Protein AF-A0A348B4P2-F1 (afdb_monomer_lite)

Secondary structure (DSSP, 8-state):
--HHHHHHHHHHTSTTEEEEEEEETTEEEEEEE---S-HHHHHHHHHHHHHHHHHHHHT-GGG-S--EEEEEETTEEEEEETTEEEEEETTT--HHHHHHHHH--

Organism: NCBI:txid1670455

Foldseek 3Di:
DDPVVVLVVLLVPWKFWAWKFFCDPLFTGTPDHDDPDDRVVVSVVQVVCCVVVCVVCVVPVVCPPPFWDWDDDPQWIWTGGNGMIIIGRNVTGPVVSNCCSVVPD

Sequence (105 aa):
MDLQSRKLNEIEAVVGVTAVGLLRERRLEAIWGQFKVDEGRLMDVITRNLEKLKEHAKVTPSLAPFRGFAMVLDDVGLFVYDDLVVLTDAKKVDWDRLVKAVTSS

pLDDT: mean 89.61, std 7.77, range [53.75, 96.94]

Radius of gyration: 13.48 Å; chains: 1; bounding box: 29×36×36 Å

Structure (mmCIF, N/CA/C/O backbone):
data_AF-A0A348B4P2-F1
#
_entry.id   AF-A0A348B4P2-F1
#
loop_
_atom_site.group_PDB
_atom_site.id
_atom_site.type_symbol
_atom_site.label_atom_id
_atom_site.label_alt_id
_atom_site.label_comp_id
_atom_site.label_asym_id
_atom_site.label_entity_id
_atom_site.label_seq_id
_atom_site.pdbx_PDB_ins_code
_atom_site.Cartn_x
_atom_site.Cartn_y
_atom_site.Cartn_z
_atom_site.occupancy
_atom_site.B_iso_or_equiv
_atom_site.auth_seq_id
_atom_site.auth_comp_id
_atom_site.auth_asym_id
_atom_site.auth_atom_id
_atom_site.pdbx_PDB_model_num
ATOM 1 N N . MET A 1 1 ? -6.473 23.940 3.913 1.00 53.75 1 MET A N 1
ATOM 2 C CA . MET A 1 1 ? -6.322 22.475 3.978 1.00 53.75 1 MET A CA 1
ATOM 3 C C . MET A 1 1 ? -5.412 22.092 2.832 1.00 53.75 1 MET A C 1
ATOM 5 O O . MET A 1 1 ? -5.746 22.432 1.702 1.00 53.75 1 MET A O 1
ATOM 9 N N . ASP A 1 2 ? -4.229 21.554 3.119 1.00 68.75 2 ASP A N 1
ATOM 10 C CA . ASP A 1 2 ? -3.282 21.176 2.068 1.00 68.75 2 ASP A CA 1
ATOM 11 C C . ASP A 1 2 ? -3.800 19.960 1.266 1.00 68.75 2 ASP A C 1
ATOM 13 O O . ASP A 1 2 ? -4.723 19.255 1.690 1.00 68.75 2 ASP A O 1
ATOM 17 N N . LEU A 1 3 ? -3.232 19.749 0.077 1.00 57.97 3 LEU A N 1
ATOM 18 C CA . LEU A 1 3 ? -3.636 18.691 -0.852 1.00 57.97 3 LEU A CA 1
ATOM 19 C C . LEU A 1 3 ? -3.421 17.278 -0.272 1.00 57.97 3 LEU A C 1
ATOM 21 O O . LEU A 1 3 ? -4.203 16.375 -0.565 1.00 57.97 3 LEU A O 1
ATOM 25 N N . GLN A 1 4 ? -2.404 17.090 0.575 1.00 68.44 4 GLN A N 1
ATOM 26 C CA . GLN A 1 4 ? -2.087 15.802 1.197 1.00 68.44 4 GLN A CA 1
ATOM 27 C C . GLN A 1 4 ? -3.108 15.447 2.283 1.00 68.44 4 GLN A C 1
ATOM 29 O O . GLN A 1 4 ? -3.613 14.328 2.295 1.00 68.44 4 GLN A O 1
ATOM 34 N N . SER A 1 5 ? -3.499 16.414 3.114 1.00 74.44 5 SER A N 1
ATOM 35 C CA . SER A 1 5 ? -4.538 16.270 4.138 1.00 74.44 5 SER A CA 1
ATOM 36 C C . SER A 1 5 ? -5.891 15.890 3.526 1.00 74.44 5 SER A C 1
ATOM 38 O O . SER A 1 5 ? -6.606 15.043 4.054 1.00 74.44 5 SER A O 1
ATOM 40 N N . ARG A 1 6 ? -6.252 16.480 2.377 1.00 79.38 6 ARG A N 1
ATOM 41 C CA . ARG A 1 6 ? -7.495 16.123 1.674 1.00 79.38 6 ARG A CA 1
ATOM 42 C C . ARG A 1 6 ? -7.448 14.697 1.126 1.00 79.38 6 ARG A C 1
ATOM 44 O O . ARG A 1 6 ? -8.414 13.957 1.279 1.00 79.38 6 ARG A O 1
ATOM 51 N N . LYS A 1 7 ? -6.334 14.323 0.498 1.00 83.31 7 LYS A N 1
ATOM 52 C CA . LYS A 1 7 ? -6.163 12.996 -0.096 1.00 83.31 7 LYS A CA 1
ATOM 53 C C . LYS A 1 7 ? -6.171 11.897 0.963 1.00 83.31 7 LYS A C 1
ATOM 55 O O . LYS A 1 7 ? -6.814 10.870 0.773 1.00 83.31 7 LYS A O 1
ATOM 60 N N . LEU A 1 8 ? -5.527 12.148 2.101 1.00 89.12 8 LEU A N 1
ATOM 61 C CA . LEU A 1 8 ? 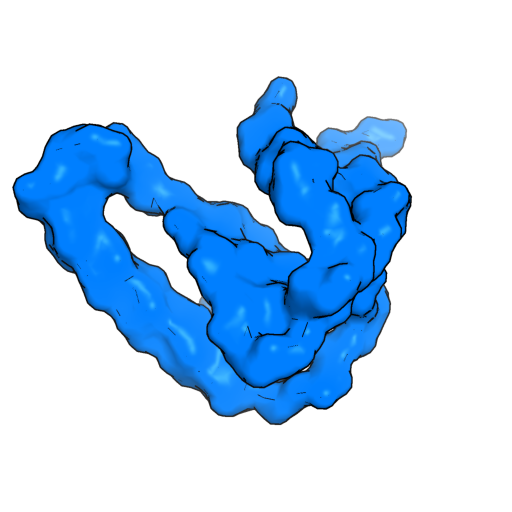-5.572 11.253 3.249 1.00 89.12 8 LEU A CA 1
ATOM 62 C C . LEU A 1 8 ? -7.019 11.033 3.724 1.00 89.12 8 LEU A C 1
ATOM 64 O O . LEU A 1 8 ? -7.442 9.886 3.811 1.00 89.12 8 LEU A O 1
ATOM 68 N N . ASN A 1 9 ? -7.814 12.096 3.901 1.00 90.81 9 ASN A N 1
ATOM 69 C CA . ASN A 1 9 ? -9.227 11.972 4.292 1.00 90.81 9 ASN A CA 1
ATOM 70 C C . ASN A 1 9 ? -10.054 11.128 3.305 1.00 90.81 9 ASN A C 1
ATOM 72 O O . ASN A 1 9 ? -10.930 10.367 3.714 1.00 90.81 9 ASN A O 1
ATOM 76 N N . GLU A 1 10 ? -9.805 11.266 1.999 1.00 93.12 10 GLU A N 1
ATOM 77 C CA . GLU A 1 10 ? -10.504 10.485 0.972 1.00 93.12 10 GLU A CA 1
ATOM 78 C C . GLU A 1 10 ? -10.157 8.991 1.055 1.00 93.12 10 GLU A C 1
ATOM 80 O O . GLU A 1 10 ? -11.043 8.158 0.859 1.00 93.12 10 GLU A O 1
ATOM 85 N N . ILE A 1 11 ? -8.907 8.659 1.395 1.00 93.94 11 ILE A N 1
ATOM 86 C CA . ILE A 1 11 ? -8.428 7.283 1.587 1.00 93.94 11 ILE A CA 1
ATOM 87 C C . ILE A 1 11 ? -8.960 6.695 2.898 1.00 93.94 11 ILE A C 1
ATOM 89 O O . ILE A 1 11 ? -9.474 5.580 2.897 1.00 93.94 11 ILE A O 1
ATOM 93 N N . GLU A 1 12 ? -8.898 7.442 4.001 1.00 93.19 12 GLU A N 1
ATOM 94 C CA . GLU A 1 12 ? -9.435 7.026 5.306 1.00 93.19 12 GLU A CA 1
ATOM 95 C C . GLU A 1 12 ? -10.941 6.736 5.248 1.00 93.19 12 GLU A C 1
ATOM 97 O O . GLU A 1 12 ? -11.442 5.838 5.923 1.00 93.19 12 GLU A O 1
ATOM 102 N N . ALA A 1 13 ? -11.675 7.477 4.413 1.00 94.06 13 ALA A N 1
ATOM 103 C CA . ALA A 1 13 ? -13.107 7.283 4.213 1.00 94.06 13 ALA A CA 1
ATOM 104 C C . ALA A 1 13 ? -13.456 6.016 3.408 1.00 94.06 13 ALA A C 1
ATOM 106 O O . ALA A 1 13 ? -14.642 5.693 3.258 1.00 94.06 13 ALA A O 1
ATOM 107 N N . VAL A 1 14 ? -12.467 5.307 2.854 1.00 95.81 14 VAL A N 1
ATOM 108 C CA . VAL A 1 14 ? -12.695 4.039 2.160 1.00 95.81 14 VAL A CA 1
ATOM 109 C C . VAL A 1 14 ? -12.855 2.923 3.187 1.00 95.81 14 VAL A C 1
ATOM 111 O O . VAL A 1 14 ? -11.953 2.614 3.964 1.00 95.81 14 VAL A O 1
ATOM 114 N N . VAL A 1 15 ? -14.025 2.280 3.166 1.00 94.56 15 VAL A N 1
ATOM 115 C CA . VAL A 1 15 ? -14.307 1.111 4.007 1.00 94.56 15 VAL A CA 1
ATOM 116 C C . VAL A 1 15 ? -13.230 0.057 3.779 1.00 94.56 15 VAL A C 1
ATOM 118 O O . VAL A 1 15 ? -12.872 -0.218 2.640 1.00 94.56 15 VAL A O 1
ATOM 121 N N . GLY A 1 16 ? -12.721 -0.526 4.864 1.00 94.12 16 GLY A N 1
ATOM 122 C CA . GLY A 1 16 ? -11.705 -1.572 4.813 1.00 94.12 16 GLY A CA 1
ATOM 123 C C . GLY A 1 16 ? -10.264 -1.065 4.794 1.00 94.12 16 GLY A C 1
ATOM 124 O O . GLY A 1 16 ? -9.377 -1.892 4.957 1.00 94.12 16 GLY A O 1
ATOM 125 N N . VAL A 1 17 ? -9.993 0.240 4.678 1.00 96.19 17 VAL A N 1
ATOM 126 C CA . VAL A 1 17 ? -8.643 0.784 4.918 1.00 96.19 17 VAL A CA 1
ATOM 127 C C . VAL A 1 17 ? -8.315 0.720 6.414 1.00 96.19 17 VAL A C 1
ATOM 129 O O . VAL A 1 17 ? -9.133 1.081 7.259 1.00 96.19 17 VAL A O 1
ATOM 132 N N . THR A 1 18 ? -7.125 0.220 6.752 1.00 95.31 18 THR A N 1
ATOM 133 C CA . THR A 1 18 ? -6.696 -0.035 8.141 1.00 95.31 18 THR A CA 1
ATOM 134 C C . THR A 1 18 ? -5.456 0.753 8.550 1.00 95.31 18 THR A C 1
ATOM 136 O O . THR A 1 18 ? -5.292 1.043 9.737 1.00 95.31 18 THR A O 1
ATOM 139 N N . ALA A 1 19 ? -4.598 1.117 7.594 1.00 95.31 19 ALA A N 1
ATOM 140 C CA . ALA A 1 19 ? -3.460 1.998 7.826 1.00 95.31 19 ALA A CA 1
ATOM 141 C C . ALA A 1 19 ? -3.008 2.690 6.534 1.00 95.31 19 ALA A C 1
ATOM 143 O O . ALA A 1 19 ? -3.170 2.149 5.439 1.00 95.31 19 ALA A O 1
ATOM 144 N N . VAL A 1 20 ? -2.397 3.864 6.677 1.00 95.38 20 VAL A N 1
ATOM 145 C CA . VAL A 1 20 ? -1.780 4.637 5.594 1.00 95.38 20 VAL A CA 1
ATOM 146 C C . VAL A 1 20 ? -0.400 5.097 6.049 1.00 95.38 20 VAL A C 1
ATOM 148 O O . VAL A 1 20 ? -0.227 5.545 7.184 1.00 95.38 20 VAL A O 1
ATOM 151 N N . GLY A 1 21 ? 0.590 5.005 5.169 1.00 93.62 21 GLY A N 1
ATOM 152 C CA . GLY A 1 21 ? 1.954 5.441 5.439 1.00 93.62 21 GLY A CA 1
ATOM 153 C C . GLY A 1 21 ? 2.700 5.899 4.193 1.00 93.62 21 GLY A C 1
ATOM 154 O O . GLY A 1 21 ? 2.211 5.750 3.072 1.00 93.62 21 GLY A O 1
ATOM 155 N N . LEU A 1 22 ? 3.892 6.452 4.408 1.00 92.19 22 LEU A N 1
ATOM 156 C CA . LEU A 1 22 ? 4.827 6.852 3.361 1.00 92.19 22 LEU A CA 1
ATOM 157 C C . LEU A 1 22 ? 6.081 5.992 3.393 1.00 92.19 22 LEU A C 1
ATOM 159 O O . LEU A 1 22 ? 6.678 5.757 4.442 1.00 92.19 22 LEU A O 1
ATOM 163 N N . LEU A 1 23 ? 6.512 5.586 2.210 1.00 90.12 23 LEU A N 1
ATOM 164 C CA . LEU A 1 23 ? 7.771 4.918 1.969 1.00 90.12 23 LEU A CA 1
ATOM 165 C C . LEU A 1 23 ? 8.870 5.973 1.787 1.00 90.12 23 LEU A C 1
ATOM 167 O O . LEU A 1 23 ? 8.970 6.608 0.737 1.00 90.12 23 LEU A O 1
ATOM 171 N N . ARG A 1 24 ? 9.725 6.147 2.798 1.00 87.62 24 ARG A N 1
ATOM 172 C CA . ARG A 1 24 ? 10.847 7.101 2.771 1.00 87.62 24 ARG A CA 1
ATOM 173 C C . ARG A 1 24 ? 12.135 6.411 3.168 1.00 87.62 24 ARG A C 1
ATOM 175 O O . ARG A 1 24 ? 12.191 5.786 4.215 1.00 87.62 24 ARG A O 1
ATOM 182 N N . GLU A 1 25 ? 13.172 6.508 2.337 1.00 82.31 25 GLU A N 1
ATOM 183 C CA . GLU A 1 25 ? 14.521 6.006 2.662 1.00 82.31 25 GLU A CA 1
ATOM 184 C C . GLU A 1 25 ? 14.542 4.562 3.214 1.00 82.31 25 GLU A C 1
ATOM 186 O O . GLU A 1 25 ? 15.290 4.238 4.134 1.00 82.31 25 GLU A O 1
ATOM 191 N N . ARG A 1 26 ? 13.709 3.678 2.640 1.00 79.25 26 ARG A N 1
ATOM 192 C CA . ARG A 1 26 ? 13.508 2.282 3.088 1.00 79.25 26 ARG A CA 1
ATOM 193 C C . ARG A 1 26 ? 12.898 2.129 4.486 1.00 79.25 26 ARG A C 1
ATOM 195 O O . ARG A 1 26 ? 13.114 1.117 5.147 1.00 79.25 26 ARG A O 1
ATOM 202 N N . ARG A 1 27 ? 12.118 3.106 4.920 1.00 85.94 27 ARG A N 1
ATOM 203 C CA . ARG A 1 27 ? 11.299 3.048 6.128 1.00 85.94 27 ARG A CA 1
ATOM 204 C C . ARG A 1 27 ? 9.853 3.327 5.782 1.00 85.94 27 ARG A C 1
ATOM 206 O O . ARG A 1 27 ? 9.569 4.017 4.799 1.00 85.94 27 ARG A O 1
ATOM 213 N N . LEU A 1 28 ? 8.969 2.791 6.610 1.00 89.44 28 LEU A N 1
ATOM 214 C CA . LEU A 1 28 ? 7.546 3.028 6.508 1.00 89.44 28 LEU A CA 1
ATOM 215 C C . LEU A 1 28 ? 7.116 3.985 7.616 1.00 89.44 28 LEU A C 1
ATOM 217 O O . LEU A 1 28 ? 7.037 3.622 8.785 1.00 89.44 28 LEU A O 1
ATOM 221 N N . GLU A 1 29 ? 6.845 5.228 7.242 1.00 90.81 29 GLU A N 1
ATOM 222 C CA . GLU A 1 29 ? 6.343 6.241 8.162 1.00 90.81 29 GLU A CA 1
ATOM 223 C C . GLU A 1 29 ? 4.815 6.181 8.182 1.00 90.81 29 GLU A C 1
ATOM 225 O O . GLU A 1 29 ? 4.159 6.530 7.201 1.00 90.81 29 GLU A O 1
ATOM 230 N N . ALA A 1 30 ? 4.231 5.706 9.282 1.00 90.06 30 ALA A N 1
ATOM 231 C CA . ALA A 1 30 ? 2.782 5.680 9.431 1.00 90.06 30 ALA A CA 1
ATOM 232 C C . ALA A 1 30 ? 2.228 7.109 9.548 1.00 90.06 30 ALA A C 1
ATOM 234 O O . ALA A 1 30 ? 2.641 7.868 10.421 1.00 90.06 30 ALA A O 1
ATOM 235 N N . ILE A 1 31 ? 1.264 7.451 8.691 1.00 92.38 31 ILE A N 1
ATOM 236 C CA . ILE A 1 31 ? 0.528 8.720 8.753 1.00 92.38 31 ILE A CA 1
ATOM 237 C C . ILE A 1 31 ? -0.796 8.524 9.498 1.00 92.38 31 ILE A C 1
ATOM 239 O O . ILE A 1 31 ? -1.210 9.383 10.272 1.00 92.38 31 ILE A O 1
ATOM 243 N N . TRP A 1 32 ? -1.459 7.386 9.270 1.00 93.56 32 TRP A N 1
ATOM 244 C CA . TRP A 1 32 ? -2.749 7.064 9.871 1.00 93.56 32 TRP A CA 1
ATOM 245 C C . TRP A 1 32 ? -2.896 5.567 10.140 1.00 93.56 32 TRP A C 1
ATOM 247 O O . TRP A 1 32 ? -2.398 4.724 9.391 1.00 93.56 32 TRP A O 1
ATOM 257 N N . GLY A 1 33 ? -3.638 5.235 11.197 1.00 90.25 33 GLY A N 1
ATOM 258 C CA . GLY A 1 33 ? -3.879 3.857 11.608 1.00 90.25 33 GLY A CA 1
ATOM 259 C C . GLY A 1 33 ? -2.637 3.188 12.199 1.00 90.25 33 GLY A C 1
ATOM 260 O O . GLY A 1 33 ? -1.667 3.838 12.586 1.00 90.25 33 GLY A O 1
ATOM 261 N N . GLN A 1 34 ? -2.687 1.863 12.316 1.00 86.62 34 GLN A N 1
ATOM 262 C CA . GLN A 1 34 ? -1.574 1.068 12.834 1.00 86.62 34 GLN A CA 1
ATOM 263 C C . GLN A 1 34 ? -1.290 -0.106 11.909 1.00 86.62 34 GLN A C 1
ATOM 265 O O . GLN A 1 34 ? -2.167 -0.927 11.633 1.00 86.62 34 GLN A O 1
ATOM 270 N N . PHE A 1 35 ? -0.032 -0.225 11.498 1.00 83.12 35 PHE A N 1
ATOM 271 C CA . PHE A 1 35 ? 0.471 -1.390 10.787 1.00 83.12 35 PHE A CA 1
ATOM 272 C C . PHE A 1 35 ? 0.585 -2.552 11.782 1.00 83.12 35 PHE A C 1
ATOM 274 O O . PHE A 1 35 ? 1.579 -2.693 12.486 1.00 83.12 35 PHE A O 1
ATOM 281 N N . LYS A 1 36 ? -0.454 -3.391 11.869 1.00 83.31 36 LYS A N 1
ATOM 282 C CA . LYS A 1 36 ? -0.468 -4.610 12.704 1.00 83.31 36 LYS A CA 1
ATOM 283 C C . LYS A 1 36 ? 0.268 -5.778 12.033 1.00 83.31 36 LYS A C 1
ATOM 285 O O . LYS A 1 36 ? -0.185 -6.917 12.078 1.00 83.31 36 LYS A O 1
ATOM 290 N N . VAL A 1 37 ? 1.377 -5.477 11.371 1.00 82.50 37 VAL A N 1
ATOM 291 C CA . VAL A 1 37 ? 2.227 -6.425 10.648 1.00 82.50 37 VAL A CA 1
ATOM 292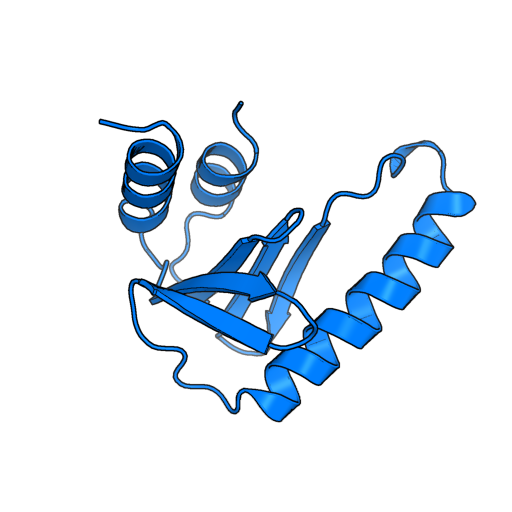 C C . VAL A 1 37 ? 3.683 -6.143 10.997 1.00 82.50 37 VAL A C 1
ATOM 294 O O . VAL A 1 37 ? 4.023 -5.044 11.425 1.00 82.50 37 VAL A O 1
ATOM 297 N N . ASP A 1 38 ? 4.547 -7.136 10.817 1.00 87.75 38 ASP A N 1
ATOM 298 C CA . ASP A 1 38 ? 5.987 -6.945 10.976 1.00 87.75 38 ASP A CA 1
ATOM 299 C C . ASP A 1 38 ? 6.510 -5.993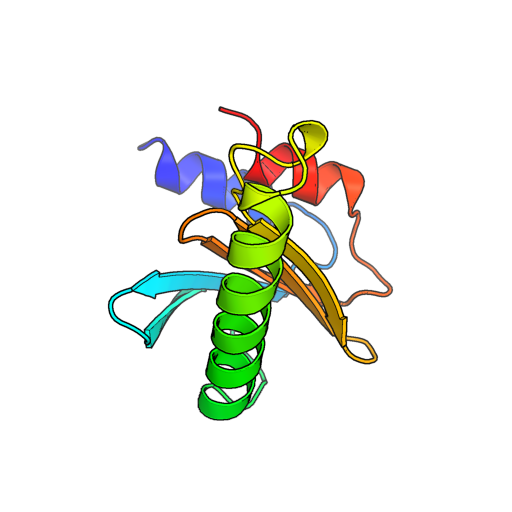 9.885 1.00 87.75 38 ASP A C 1
ATOM 301 O O . ASP A 1 38 ? 6.429 -6.303 8.693 1.00 87.75 38 ASP A O 1
ATOM 305 N N . GLU A 1 39 ? 7.013 -4.822 10.292 1.00 86.31 39 GLU A N 1
ATOM 306 C CA . GLU A 1 39 ? 7.475 -3.775 9.371 1.00 86.31 39 GLU A CA 1
ATOM 307 C C . GLU A 1 39 ? 8.617 -4.271 8.479 1.00 86.31 39 GLU A C 1
ATOM 309 O O . GLU A 1 39 ? 8.606 -4.011 7.278 1.00 86.31 39 GLU A O 1
ATOM 314 N N . GLY A 1 40 ? 9.564 -5.040 9.026 1.00 89.00 40 GLY A N 1
ATOM 315 C CA . GLY A 1 40 ? 10.690 -5.581 8.262 1.00 89.00 40 GLY A CA 1
ATOM 316 C C . GLY A 1 40 ? 10.220 -6.506 7.141 1.00 89.00 40 GLY A C 1
ATOM 317 O O . GLY A 1 40 ? 10.595 -6.333 5.981 1.00 89.00 40 GLY A O 1
ATOM 318 N N . ARG A 1 41 ? 9.314 -7.437 7.455 1.00 89.31 41 ARG A N 1
ATOM 319 C CA . ARG A 1 41 ? 8.699 -8.321 6.457 1.00 89.31 41 ARG A CA 1
ATOM 320 C C . ARG A 1 41 ? 7.886 -7.545 5.428 1.00 89.31 41 ARG A C 1
ATOM 322 O O . ARG A 1 41 ? 7.967 -7.864 4.242 1.00 89.31 41 ARG A O 1
ATOM 329 N N . LEU A 1 42 ? 7.112 -6.545 5.851 1.00 89.56 42 LEU A N 1
ATOM 330 C CA . LEU A 1 42 ? 6.329 -5.714 4.936 1.00 89.56 42 LEU A CA 1
ATOM 331 C C . LEU A 1 42 ? 7.243 -4.945 3.973 1.00 89.56 42 LEU A C 1
ATOM 333 O O . LEU A 1 42 ? 7.022 -4.968 2.763 1.00 89.56 42 LEU A O 1
ATOM 337 N N . MET A 1 43 ? 8.305 -4.332 4.489 1.00 91.75 43 MET A N 1
ATOM 338 C CA . MET A 1 43 ? 9.305 -3.613 3.701 1.00 91.75 43 MET A CA 1
ATOM 339 C C . MET A 1 43 ? 10.022 -4.521 2.703 1.00 91.75 43 MET A C 1
ATOM 341 O O . MET A 1 43 ? 10.223 -4.133 1.548 1.00 91.75 43 MET A O 1
ATOM 345 N N . ASP A 1 44 ? 10.350 -5.747 3.106 1.00 92.25 44 ASP A N 1
ATOM 346 C CA . ASP A 1 44 ? 10.933 -6.749 2.220 1.00 92.25 44 ASP A CA 1
ATOM 347 C C . ASP A 1 44 ? 9.969 -7.170 1.103 1.00 92.25 44 ASP A C 1
ATOM 349 O O . ASP A 1 44 ? 10.396 -7.429 -0.026 1.00 92.25 44 ASP A O 1
ATOM 353 N N . VAL A 1 45 ? 8.672 -7.290 1.399 1.00 92.12 45 VAL A N 1
ATOM 354 C CA . VAL A 1 45 ? 7.642 -7.593 0.395 1.00 92.12 45 VAL A CA 1
ATOM 355 C C . VAL A 1 45 ? 7.494 -6.424 -0.574 1.00 92.12 45 VAL A C 1
ATOM 357 O O . VAL A 1 45 ? 7.548 -6.642 -1.785 1.00 92.12 45 VAL A O 1
ATOM 360 N N . ILE A 1 46 ? 7.361 -5.196 -0.071 1.00 93.31 46 ILE A N 1
ATOM 361 C CA . ILE A 1 46 ? 7.210 -3.993 -0.897 1.00 93.31 46 ILE A CA 1
ATOM 362 C C . ILE A 1 46 ? 8.413 -3.837 -1.825 1.00 93.31 46 ILE A C 1
ATOM 364 O O . ILE A 1 46 ? 8.250 -3.763 -3.042 1.00 93.31 46 ILE A O 1
ATOM 368 N N . THR A 1 47 ? 9.624 -3.855 -1.268 1.00 91.88 47 THR A N 1
ATOM 369 C CA . THR A 1 47 ? 10.855 -3.592 -2.023 1.00 91.88 47 THR A CA 1
ATOM 370 C C . THR A 1 47 ? 11.070 -4.632 -3.120 1.00 91.88 47 THR A C 1
ATOM 372 O O . THR A 1 47 ? 11.262 -4.272 -4.282 1.00 91.88 47 THR A O 1
ATOM 375 N N . ARG A 1 48 ? 10.943 -5.927 -2.794 1.00 92.75 48 ARG A N 1
ATOM 376 C CA . ARG A 1 48 ? 11.125 -7.008 -3.777 1.00 92.75 48 ARG A CA 1
ATOM 377 C C . ARG A 1 48 ? 10.097 -6.958 -4.906 1.00 92.75 48 ARG A C 1
ATOM 379 O O . ARG A 1 48 ? 10.439 -7.275 -6.045 1.00 92.75 48 ARG A O 1
ATOM 386 N N . ASN A 1 49 ? 8.847 -6.595 -4.611 1.00 93.62 49 ASN A N 1
ATOM 387 C CA . ASN A 1 49 ? 7.811 -6.478 -5.639 1.00 93.62 49 ASN A CA 1
ATOM 388 C C . ASN A 1 49 ? 7.998 -5.222 -6.498 1.00 93.62 49 ASN A C 1
ATOM 390 O O . ASN A 1 49 ? 7.903 -5.328 -7.719 1.00 93.62 49 ASN A O 1
ATOM 394 N N . LEU A 1 50 ? 8.337 -4.071 -5.904 1.00 91.50 50 LEU A N 1
ATOM 395 C CA . LEU A 1 50 ? 8.650 -2.850 -6.656 1.00 91.50 50 LEU A CA 1
ATOM 396 C C . LEU A 1 50 ? 9.798 -3.074 -7.637 1.00 91.50 50 LEU A C 1
ATOM 398 O O . LEU A 1 50 ? 9.670 -2.712 -8.802 1.00 91.50 50 LEU A O 1
ATOM 402 N N . GLU A 1 51 ? 10.898 -3.687 -7.193 1.00 91.81 51 GLU A N 1
ATOM 403 C CA . GLU A 1 51 ? 12.050 -3.970 -8.054 1.00 91.81 51 GLU A CA 1
ATOM 404 C C . GLU A 1 51 ? 11.652 -4.858 -9.239 1.00 91.81 51 GLU A C 1
ATOM 406 O O . GLU A 1 51 ? 11.853 -4.479 -10.392 1.00 91.81 51 GLU A O 1
ATOM 411 N N . LYS A 1 52 ? 11.003 -6.000 -8.976 1.00 92.56 52 LYS A N 1
ATOM 412 C CA . LYS A 1 52 ? 10.583 -6.941 -10.028 1.00 92.56 52 LYS A CA 1
ATOM 413 C C . LYS A 1 52 ? 9.599 -6.326 -11.020 1.00 92.56 52 LYS A C 1
ATOM 415 O O . LYS A 1 52 ? 9.768 -6.486 -12.228 1.00 92.56 52 LYS A O 1
ATOM 420 N N . LEU A 1 53 ? 8.570 -5.637 -10.528 1.00 92.19 53 LEU A N 1
ATOM 421 C CA . LEU A 1 53 ? 7.536 -5.048 -11.379 1.00 92.19 53 LEU A CA 1
ATOM 422 C C . LEU A 1 53 ? 8.070 -3.855 -12.171 1.00 92.19 53 LEU A C 1
ATOM 424 O O . LEU A 1 53 ? 7.719 -3.700 -13.338 1.00 92.19 53 LEU A O 1
ATOM 428 N N . LYS A 1 54 ? 8.978 -3.062 -11.589 1.00 91.19 54 LYS A N 1
ATOM 429 C CA . LYS A 1 54 ? 9.661 -1.983 -12.304 1.00 91.19 54 LYS A CA 1
ATOM 430 C C . LYS A 1 54 ? 10.532 -2.524 -13.433 1.00 91.19 54 LYS A C 1
ATOM 432 O O . LYS A 1 54 ? 10.487 -1.970 -14.526 1.00 91.19 54 LYS A O 1
ATOM 437 N N . GLU A 1 55 ? 11.283 -3.604 -13.210 1.00 92.44 55 GLU A N 1
ATOM 438 C CA . GLU A 1 55 ? 12.033 -4.268 -14.287 1.00 92.44 55 GLU A CA 1
ATOM 439 C C . GLU A 1 55 ? 11.099 -4.809 -15.379 1.00 92.44 55 GLU A C 1
ATOM 441 O O . GLU A 1 55 ? 11.344 -4.592 -16.565 1.00 92.44 55 GLU A O 1
ATOM 446 N N . HIS A 1 56 ? 9.983 -5.439 -15.003 1.00 90.31 56 HIS A N 1
ATOM 447 C CA . HIS A 1 56 ? 9.003 -5.943 -15.966 1.00 90.31 56 HIS A CA 1
ATOM 448 C C . HIS A 1 56 ? 8.321 -4.826 -16.778 1.00 90.31 56 HIS A C 1
ATOM 450 O O . HIS A 1 56 ? 8.086 -4.971 -17.980 1.00 90.31 56 HIS A O 1
ATOM 456 N N . ALA A 1 57 ? 8.044 -3.681 -16.154 1.00 91.38 57 ALA A N 1
ATOM 457 C CA . ALA A 1 57 ? 7.442 -2.532 -16.819 1.00 91.38 57 ALA A CA 1
ATOM 458 C C . ALA A 1 57 ? 8.374 -1.881 -17.853 1.00 91.38 57 ALA A C 1
ATOM 460 O O . ALA A 1 57 ? 7.889 -1.340 -18.843 1.00 91.38 57 ALA A O 1
ATOM 461 N N . LYS A 1 58 ? 9.705 -1.980 -17.694 1.00 89.94 58 LYS A N 1
ATOM 462 C CA . LYS A 1 58 ? 10.663 -1.487 -18.707 1.00 89.94 58 LYS A CA 1
ATOM 463 C C . LYS A 1 58 ? 10.513 -2.192 -20.054 1.00 89.94 58 LYS A C 1
ATOM 465 O O . LYS A 1 58 ? 10.810 -1.596 -21.083 1.00 89.94 58 LYS A O 1
ATOM 470 N N . VAL A 1 59 ? 10.079 -3.453 -20.043 1.00 93.00 59 VAL A N 1
ATOM 471 C CA . VAL A 1 59 ? 9.903 -4.273 -21.252 1.00 93.00 59 VAL A CA 1
ATOM 472 C C . VAL A 1 59 ? 8.439 -4.395 -21.686 1.00 93.00 59 VAL A C 1
ATOM 474 O O . VAL A 1 59 ? 8.159 -5.017 -22.706 1.00 93.00 59 VAL A O 1
ATOM 477 N N . THR A 1 60 ? 7.509 -3.777 -20.948 1.00 90.75 60 THR A N 1
ATOM 478 C CA . THR A 1 60 ? 6.063 -3.850 -21.199 1.00 90.75 60 THR A CA 1
ATOM 479 C C . THR A 1 60 ? 5.488 -2.436 -21.330 1.00 90.75 60 THR A C 1
ATOM 481 O O . THR A 1 60 ? 5.134 -1.827 -20.319 1.00 90.75 60 THR A O 1
ATOM 484 N N . PRO A 1 61 ? 5.359 -1.891 -22.557 1.00 86.62 61 PRO A N 1
ATOM 485 C CA . PRO A 1 61 ? 4.993 -0.487 -22.773 1.00 86.62 61 PRO A CA 1
ATOM 486 C C . PRO A 1 61 ? 3.679 -0.056 -22.112 1.00 86.62 61 PRO A C 1
ATOM 488 O O . PRO A 1 61 ? 3.571 1.074 -21.650 1.00 86.62 61 PRO A O 1
ATOM 491 N N . SER A 1 62 ? 2.693 -0.954 -22.012 1.00 87.50 62 SER A N 1
ATOM 492 C CA . SER A 1 62 ? 1.396 -0.674 -21.379 1.00 87.50 62 SER A CA 1
ATOM 493 C C . SER A 1 62 ? 1.468 -0.457 -19.864 1.00 87.50 62 SER A C 1
ATOM 495 O O . SER A 1 62 ? 0.488 -0.018 -19.271 1.00 87.50 62 SER A O 1
ATOM 497 N N . LEU A 1 63 ? 2.596 -0.787 -19.231 1.00 82.31 63 LEU A N 1
ATOM 498 C CA . LEU A 1 63 ? 2.828 -0.622 -17.794 1.00 82.31 63 LEU A CA 1
ATOM 499 C C . LEU A 1 63 ? 3.721 0.585 -17.477 1.00 82.31 63 LEU A C 1
ATOM 501 O O . LEU A 1 63 ? 4.013 0.827 -16.307 1.00 82.31 63 LEU A O 1
ATOM 505 N N . ALA A 1 64 ? 4.174 1.330 -18.490 1.00 81.62 64 ALA A N 1
ATOM 506 C CA . ALA A 1 64 ? 5.017 2.504 -18.316 1.00 81.62 64 ALA A CA 1
ATOM 507 C C . ALA A 1 64 ? 4.176 3.804 -18.336 1.00 81.62 64 ALA A C 1
ATOM 509 O O . ALA A 1 64 ? 3.399 4.004 -19.269 1.00 81.62 64 ALA A O 1
ATOM 510 N N . PRO A 1 65 ? 4.349 4.725 -17.365 1.00 86.50 65 PRO A N 1
ATOM 511 C CA . PRO A 1 65 ? 5.229 4.618 -16.202 1.00 86.50 65 PRO A CA 1
ATOM 512 C C . PRO A 1 65 ? 4.647 3.699 -15.116 1.00 86.50 65 PRO A C 1
ATOM 514 O O . PRO A 1 65 ? 3.485 3.826 -14.733 1.00 86.50 65 PRO A O 1
ATOM 517 N N . PHE A 1 66 ? 5.485 2.818 -14.562 1.00 90.12 66 PHE A N 1
ATOM 518 C CA . PHE A 1 66 ? 5.102 2.006 -13.409 1.00 90.12 66 PHE A CA 1
ATOM 519 C C . PHE A 1 66 ? 5.074 2.885 -12.165 1.00 90.12 66 PHE A C 1
ATOM 521 O O . PHE A 1 66 ? 6.115 3.390 -11.741 1.00 90.12 66 PHE A O 1
ATOM 528 N N . ARG A 1 67 ? 3.883 3.061 -11.594 1.00 91.31 67 ARG A N 1
ATOM 529 C CA . ARG A 1 67 ? 3.683 3.883 -10.395 1.00 91.31 67 ARG A CA 1
ATOM 530 C C . ARG A 1 67 ? 3.431 3.078 -9.138 1.00 91.31 67 ARG A C 1
ATOM 532 O O . ARG A 1 67 ? 3.565 3.617 -8.053 1.00 91.31 67 ARG A O 1
ATOM 539 N N . GLY A 1 68 ? 3.089 1.803 -9.244 1.00 92.56 68 GLY A N 1
ATOM 540 C CA . GLY A 1 68 ? 2.702 1.055 -8.064 1.00 92.56 68 GLY A CA 1
ATOM 541 C C . GLY A 1 68 ? 2.038 -0.269 -8.371 1.00 92.56 68 GLY A C 1
ATOM 542 O O . GLY A 1 68 ? 1.932 -0.682 -9.525 1.00 92.56 68 GLY A O 1
ATOM 543 N N . PHE A 1 69 ? 1.590 -0.934 -7.317 1.00 93.94 69 PHE A N 1
ATOM 544 C CA . PHE A 1 69 ? 0.921 -2.221 -7.395 1.00 93.94 69 PHE A CA 1
ATOM 545 C C . PHE A 1 69 ? -0.053 -2.393 -6.232 1.00 93.94 69 PHE A C 1
ATOM 547 O O . PHE A 1 69 ? 0.078 -1.771 -5.180 1.00 93.94 69 PHE A O 1
ATOM 554 N N . ALA A 1 70 ? -1.010 -3.291 -6.426 1.00 94.25 70 ALA A N 1
ATOM 555 C CA . ALA A 1 70 ? -1.889 -3.780 -5.379 1.00 94.25 70 ALA A CA 1
ATOM 556 C C . ALA A 1 70 ? -1.696 -5.289 -5.245 1.00 94.25 70 ALA A C 1
ATOM 558 O O . ALA A 1 70 ? -1.513 -5.981 -6.248 1.00 94.25 70 ALA A O 1
ATOM 559 N N . MET A 1 71 ? -1.738 -5.808 -4.024 1.00 94.25 71 MET A N 1
ATOM 560 C CA . MET A 1 71 ? -1.707 -7.244 -3.776 1.00 94.25 71 MET A CA 1
ATOM 561 C C . MET A 1 71 ? -2.523 -7.624 -2.545 1.00 94.25 71 MET A C 1
ATOM 563 O O . MET A 1 71 ? -2.709 -6.819 -1.637 1.00 94.25 71 MET A O 1
ATOM 567 N N . VAL A 1 72 ? -2.970 -8.876 -2.505 1.00 93.31 72 VAL A N 1
ATOM 568 C CA . VAL A 1 72 ? -3.612 -9.480 -1.334 1.00 93.31 72 VAL A CA 1
ATOM 569 C C . VAL A 1 72 ? -2.662 -10.517 -0.743 1.00 93.31 72 VAL A C 1
ATOM 571 O O . VAL A 1 72 ? -2.158 -11.383 -1.458 1.00 93.31 72 VAL A O 1
ATOM 574 N N . LEU A 1 73 ? -2.402 -10.394 0.554 1.00 88.88 73 LEU A N 1
ATOM 575 C CA . LEU A 1 73 ? -1.582 -11.272 1.378 1.00 88.88 73 LEU A CA 1
ATOM 576 C C . LEU A 1 73 ? -2.499 -11.851 2.460 1.00 88.88 73 LEU A C 1
ATOM 578 O O . LEU A 1 73 ? -2.780 -11.185 3.453 1.00 88.88 73 LEU A O 1
ATOM 582 N N . ASP A 1 74 ? -3.003 -13.062 2.231 1.00 87.25 74 ASP A N 1
ATOM 583 C CA . ASP A 1 74 ? -4.044 -13.695 3.048 1.00 87.25 74 ASP A CA 1
ATOM 584 C C . ASP A 1 74 ? -5.323 -12.841 3.148 1.00 87.25 74 ASP A C 1
ATOM 586 O O . ASP A 1 74 ? -6.114 -12.789 2.205 1.00 87.25 74 ASP A O 1
ATOM 590 N N . ASP A 1 75 ? -5.552 -12.180 4.280 1.00 91.19 75 ASP A N 1
ATOM 591 C CA . ASP A 1 75 ? -6.677 -11.275 4.527 1.00 91.19 75 ASP A CA 1
ATOM 592 C C . ASP A 1 75 ? -6.274 -9.792 4.558 1.00 91.19 75 ASP A C 1
ATOM 594 O O . ASP A 1 75 ? -7.134 -8.921 4.708 1.00 91.19 75 ASP A O 1
ATOM 598 N N . VAL A 1 76 ? -4.991 -9.490 4.343 1.00 92.69 76 VAL A N 1
ATOM 599 C CA . VAL A 1 76 ? -4.459 -8.129 4.278 1.00 92.69 76 VAL A CA 1
ATOM 600 C C . VAL A 1 76 ? -4.285 -7.713 2.825 1.00 92.69 76 VAL A C 1
ATOM 602 O O . VAL A 1 76 ? -3.585 -8.360 2.049 1.00 92.69 76 VAL A O 1
ATOM 605 N N . GLY A 1 77 ? -4.890 -6.597 2.437 1.00 94.94 77 GLY A N 1
ATOM 606 C CA . GLY A 1 77 ? -4.613 -5.970 1.152 1.00 94.94 77 GLY A CA 1
ATOM 607 C C . GLY A 1 77 ? -3.538 -4.901 1.308 1.00 94.94 77 GLY A C 1
ATOM 608 O O . GLY A 1 77 ? -3.597 -4.097 2.236 1.00 94.94 77 GLY A O 1
ATOM 609 N N . LEU A 1 78 ? -2.577 -4.884 0.393 1.00 95.44 78 LEU A N 1
ATOM 610 C CA . LEU A 1 78 ? -1.490 -3.918 0.312 1.00 95.44 78 LEU A CA 1
ATOM 611 C C . LEU A 1 78 ? -1.608 -3.158 -1.008 1.00 95.44 78 LEU A C 1
ATOM 613 O O . LEU A 1 78 ? -1.579 -3.765 -2.077 1.00 95.44 78 LEU A O 1
ATOM 617 N N . PHE A 1 79 ? -1.701 -1.837 -0.931 1.00 95.88 79 PHE A N 1
ATOM 618 C CA . PHE A 1 79 ? -1.677 -0.949 -2.085 1.00 95.88 79 PHE A CA 1
ATOM 619 C C . PHE A 1 79 ? -0.478 -0.012 -1.970 1.00 95.88 79 PHE A C 1
ATOM 621 O O . PHE A 1 79 ? -0.341 0.696 -0.976 1.00 95.88 79 PHE A O 1
ATOM 628 N N . VAL A 1 80 ? 0.391 -0.010 -2.975 1.00 94.56 80 VAL A N 1
ATOM 629 C CA . VAL A 1 80 ? 1.562 0.866 -3.048 1.00 94.56 80 VAL A CA 1
ATOM 630 C C . VAL A 1 80 ? 1.446 1.709 -4.304 1.00 94.56 80 VAL A C 1
ATOM 632 O O . VAL A 1 80 ? 1.263 1.154 -5.385 1.00 94.56 80 VAL A O 1
ATOM 635 N N . TYR A 1 81 ? 1.560 3.029 -4.180 1.00 93.50 81 TYR A N 1
ATOM 636 C CA . TYR A 1 81 ? 1.513 3.945 -5.317 1.00 93.50 81 TYR A CA 1
ATOM 637 C C . TYR A 1 81 ? 2.391 5.168 -5.061 1.00 93.50 81 TYR A C 1
ATOM 639 O O . TYR 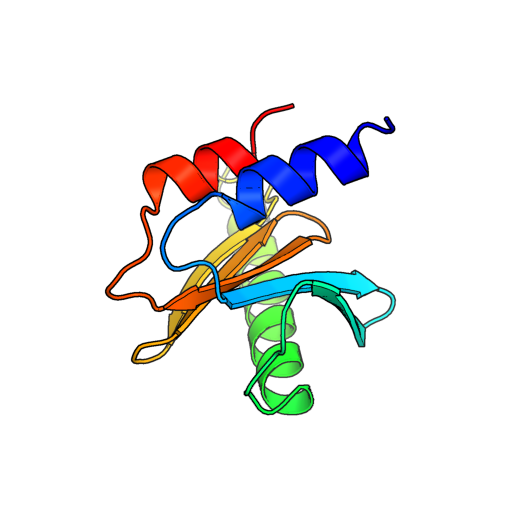A 1 81 ? 2.158 5.928 -4.126 1.00 93.50 81 TYR A O 1
ATOM 647 N N . ASP A 1 82 ? 3.407 5.323 -5.902 1.00 91.44 82 ASP A N 1
ATOM 648 C CA . ASP A 1 82 ? 4.580 6.165 -5.698 1.00 91.44 82 ASP A CA 1
ATOM 649 C C . ASP A 1 82 ? 5.234 5.899 -4.334 1.00 91.44 82 ASP A C 1
ATOM 651 O O . ASP A 1 82 ? 5.837 4.843 -4.136 1.00 91.44 82 ASP A O 1
ATOM 655 N N . ASP A 1 83 ? 5.119 6.839 -3.400 1.00 91.19 83 ASP A N 1
ATOM 656 C CA . ASP A 1 83 ? 5.599 6.743 -2.026 1.00 91.19 83 ASP A CA 1
ATOM 657 C C . ASP A 1 83 ? 4.494 6.363 -1.032 1.00 91.19 83 ASP A C 1
ATOM 659 O O . ASP A 1 83 ? 4.790 6.112 0.131 1.00 91.19 83 ASP A O 1
ATOM 663 N N . LEU A 1 84 ? 3.233 6.277 -1.453 1.00 93.62 84 LEU A N 1
ATOM 664 C CA . LEU A 1 84 ? 2.125 5.951 -0.566 1.00 93.62 84 LEU A CA 1
ATOM 665 C C . LEU A 1 84 ? 1.974 4.439 -0.388 1.00 93.62 84 LEU A C 1
ATOM 667 O O . LEU A 1 84 ? 1.975 3.679 -1.357 1.00 93.62 84 LEU A O 1
ATOM 671 N N . VAL A 1 85 ? 1.756 4.016 0.854 1.00 94.50 85 VAL A N 1
ATOM 672 C CA . VAL A 1 85 ? 1.438 2.638 1.231 1.00 94.50 85 VAL A CA 1
ATOM 673 C C . VAL A 1 85 ? 0.118 2.628 1.990 1.00 94.50 85 VAL A C 1
ATOM 675 O O . VAL A 1 85 ? -0.034 3.328 2.989 1.00 94.50 85 VAL A O 1
ATOM 678 N N . VAL A 1 86 ? -0.831 1.811 1.546 1.00 95.81 86 VAL A N 1
ATOM 679 C CA . VAL A 1 86 ? -2.128 1.618 2.200 1.00 95.81 86 VAL A CA 1
ATOM 680 C C . VAL A 1 86 ? -2.295 0.145 2.544 1.00 95.81 86 VAL A C 1
ATOM 682 O O . VAL A 1 86 ? -2.164 -0.721 1.676 1.00 95.81 86 VAL A O 1
ATOM 685 N N . LEU A 1 87 ? -2.595 -0.136 3.811 1.00 95.69 87 LEU A N 1
ATOM 686 C CA . LEU A 1 87 ? -3.058 -1.448 4.248 1.00 95.69 87 LEU A CA 1
ATOM 687 C C . LEU A 1 87 ? -4.568 -1.464 4.395 1.00 95.69 87 LEU A C 1
ATOM 689 O O . LEU A 1 87 ? -5.201 -0.476 4.772 1.00 95.69 87 LEU A O 1
ATOM 693 N N . THR A 1 88 ? -5.134 -2.625 4.102 1.00 96.19 88 THR A N 1
ATOM 694 C CA . THR A 1 88 ? -6.573 -2.838 4.057 1.00 96.19 88 THR A CA 1
ATOM 695 C C . THR A 1 88 ? -6.931 -4.220 4.598 1.00 96.19 88 THR A C 1
ATOM 697 O O . THR A 1 88 ? -6.106 -5.133 4.592 1.00 96.19 88 THR A O 1
ATOM 700 N N . ASP A 1 89 ? -8.169 -4.386 5.049 1.00 95.50 89 ASP A N 1
ATOM 701 C CA . ASP A 1 89 ? -8.830 -5.686 5.149 1.00 95.50 89 ASP A CA 1
ATOM 702 C C . ASP A 1 89 ? -9.302 -6.067 3.739 1.00 95.50 89 ASP A C 1
ATOM 704 O O . ASP A 1 89 ? -10.272 -5.503 3.220 1.00 95.50 89 ASP A O 1
ATOM 708 N N . ALA A 1 90 ? -8.607 -7.017 3.109 1.00 94.75 90 ALA A N 1
ATOM 709 C CA . ALA A 1 90 ? -8.820 -7.379 1.708 1.00 94.75 90 ALA A CA 1
ATOM 710 C C . ALA A 1 90 ? -10.241 -7.889 1.424 1.00 94.75 90 ALA A C 1
ATOM 712 O O . ALA A 1 90 ? -10.693 -7.841 0.280 1.00 94.75 90 ALA A O 1
ATOM 713 N N . LYS A 1 91 ? -10.948 -8.378 2.453 1.00 94.56 91 LYS A N 1
ATOM 714 C CA . LYS A 1 91 ? -12.313 -8.912 2.335 1.00 94.56 91 LYS A CA 1
ATOM 715 C C . LYS A 1 91 ? -13.380 -7.827 2.431 1.00 94.56 91 LYS A C 1
ATOM 717 O O . LYS A 1 91 ? -14.524 -8.080 2.061 1.00 94.56 91 LYS A O 1
ATOM 722 N N . LYS A 1 92 ? -13.036 -6.655 2.967 1.00 96.12 92 LYS A N 1
ATOM 723 C CA . LYS A 1 92 ? -13.981 -5.552 3.206 1.00 96.12 92 LYS A CA 1
ATOM 724 C C . LYS A 1 92 ? -13.718 -4.332 2.343 1.00 96.12 92 LYS A C 1
ATOM 726 O O . LYS A 1 92 ? -14.594 -3.475 2.259 1.00 96.12 92 LYS A O 1
ATOM 731 N N . VAL A 1 93 ? -12.522 -4.220 1.774 1.00 96.94 93 VAL A N 1
ATOM 732 C CA . VAL A 1 93 ? -12.130 -3.008 1.072 1.00 96.94 93 VAL A CA 1
ATOM 733 C C . VAL A 1 93 ? -12.862 -2.837 -0.254 1.00 96.94 93 VAL A C 1
ATOM 735 O O . VAL A 1 93 ? -12.954 -3.755 -1.068 1.00 96.94 93 VAL A O 1
ATOM 738 N N . ASP A 1 94 ? -13.360 -1.624 -0.473 1.00 95.25 94 ASP A N 1
ATOM 739 C CA . ASP A 1 94 ? -13.817 -1.174 -1.783 1.00 95.25 94 ASP A CA 1
ATOM 740 C C . ASP A 1 94 ? -12.592 -0.776 -2.622 1.00 95.25 94 ASP A C 1
ATOM 742 O O . ASP A 1 94 ? -12.094 0.352 -2.548 1.00 95.25 94 ASP A O 1
ATOM 746 N N . TRP A 1 95 ? -12.066 -1.742 -3.380 1.00 93.81 95 TRP A N 1
ATOM 747 C CA . TRP A 1 95 ? -10.863 -1.571 -4.198 1.00 93.81 95 TRP A CA 1
ATOM 748 C C . TRP A 1 95 ? -11.011 -0.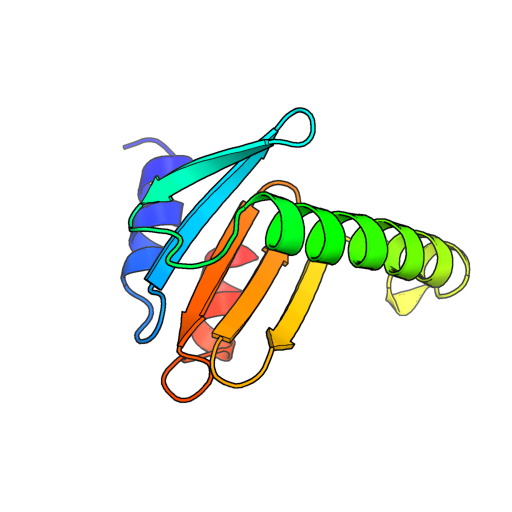476 -5.253 1.00 93.81 95 TRP A C 1
ATOM 750 O O . TRP A 1 95 ? -10.076 0.298 -5.457 1.00 93.81 95 TRP A O 1
ATOM 760 N N . ASP A 1 96 ? -12.177 -0.361 -5.888 1.00 93.88 96 ASP A N 1
ATOM 761 C CA . ASP A 1 96 ? -12.416 0.648 -6.922 1.00 93.88 96 ASP A CA 1
ATOM 762 C C . ASP A 1 96 ? -12.369 2.055 -6.330 1.00 93.88 96 ASP A C 1
ATOM 764 O O . ASP A 1 96 ? -11.788 2.978 -6.915 1.00 93.88 96 ASP A O 1
ATOM 768 N N . ARG A 1 97 ? -12.966 2.231 -5.147 1.00 94.75 97 ARG A N 1
ATOM 769 C CA . ARG A 1 97 ? -12.922 3.504 -4.431 1.00 94.75 97 ARG A CA 1
ATOM 770 C C . ARG A 1 97 ? -11.523 3.813 -3.912 1.00 94.75 97 ARG A C 1
ATOM 772 O O . ARG A 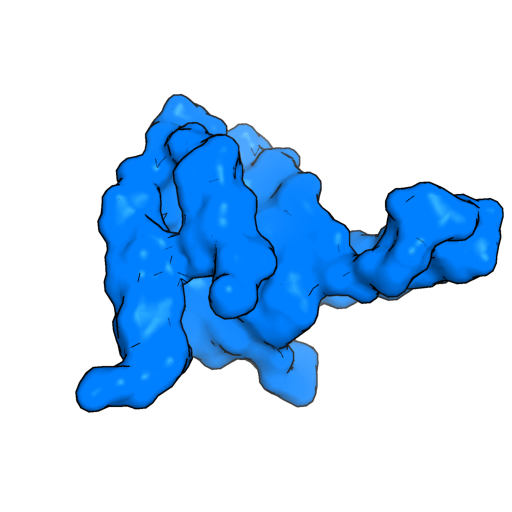1 97 ? -11.111 4.968 -4.009 1.00 94.75 97 ARG A O 1
ATOM 779 N N . LEU A 1 98 ? -10.784 2.813 -3.425 1.00 94.94 98 LEU A N 1
ATOM 780 C CA . LEU A 1 98 ? -9.394 2.987 -2.999 1.00 94.94 98 LEU A CA 1
ATOM 781 C C . LEU A 1 98 ? -8.503 3.430 -4.162 1.00 94.94 98 LEU A C 1
ATOM 783 O O . LEU A 1 98 ? -7.792 4.424 -4.036 1.00 94.94 98 LEU A O 1
ATOM 787 N N . VAL A 1 99 ? -8.570 2.735 -5.302 1.00 93.50 99 VAL A N 1
ATOM 788 C CA . VAL A 1 99 ? -7.797 3.088 -6.500 1.00 93.50 99 VAL A CA 1
ATOM 789 C C . VAL A 1 99 ? -8.099 4.527 -6.893 1.00 93.50 99 VAL A C 1
ATOM 791 O O . VAL A 1 99 ? -7.174 5.320 -7.027 1.00 93.50 99 VAL A O 1
ATOM 794 N N . LYS A 1 100 ? -9.380 4.910 -6.977 1.00 93.06 100 LYS A N 1
ATOM 795 C CA . LYS A 1 100 ? -9.763 6.298 -7.269 1.00 93.06 100 LYS A CA 1
ATOM 796 C C . LYS A 1 100 ? -9.181 7.276 -6.250 1.00 93.06 100 LYS A C 1
ATOM 798 O O . LYS A 1 100 ? -8.569 8.251 -6.669 1.00 93.06 100 LYS A O 1
ATOM 803 N N . ALA A 1 101 ? -9.319 7.030 -4.950 1.00 92.44 101 ALA A N 1
ATOM 804 C CA . ALA A 1 101 ? -8.810 7.935 -3.915 1.00 92.44 101 ALA A CA 1
ATOM 805 C C . ALA A 1 101 ? -7.282 8.121 -3.991 1.00 92.44 101 ALA A C 1
ATOM 807 O O . ALA A 1 101 ? -6.765 9.218 -3.783 1.00 92.44 101 ALA A O 1
ATOM 808 N N . VAL A 1 102 ? -6.541 7.064 -4.338 1.00 90.25 102 VAL A N 1
ATOM 809 C CA . VAL A 1 102 ? -5.075 7.114 -4.400 1.00 90.25 102 VAL A CA 1
ATOM 810 C C . VAL A 1 102 ? -4.561 7.672 -5.730 1.00 90.25 102 VAL A C 1
ATOM 812 O O . VAL A 1 102 ? -3.584 8.424 -5.737 1.00 90.25 102 VAL A O 1
ATOM 815 N N . THR A 1 103 ? -5.187 7.348 -6.863 1.00 87.75 103 THR A N 1
ATOM 816 C CA . THR A 1 103 ? -4.662 7.718 -8.189 1.00 87.75 103 THR A CA 1
ATOM 817 C C . THR A 1 103 ? -5.241 9.014 -8.744 1.00 87.75 103 THR A C 1
ATOM 819 O O . THR A 1 103 ? -4.655 9.579 -9.668 1.00 87.75 103 THR A O 1
ATOM 822 N N . SER A 1 104 ? -6.369 9.496 -8.212 1.00 79.50 104 SER A N 1
ATOM 823 C CA . SER A 1 104 ? -6.935 10.781 -8.636 1.00 79.50 104 SER A CA 1
ATOM 824 C C . SER A 1 104 ? -5.973 11.912 -8.271 1.00 79.50 104 SER A C 1
ATOM 826 O O . SER A 1 104 ? -5.425 11.955 -7.164 1.00 79.50 104 SER A O 1
ATOM 828 N N . SER A 1 105 ? -5.704 12.764 -9.259 1.00 57.84 105 SER A N 1
ATOM 829 C CA . SER A 1 105 ? -4.857 13.958 -9.157 1.00 57.84 105 SER A CA 1
ATOM 830 C C . SER A 1 105 ? -5.727 15.196 -9.021 1.00 57.84 105 SER A C 1
ATOM 832 O O . SER A 1 105 ? -6.760 15.240 -9.728 1.00 57.84 105 SER A O 1
#